Protein AF-A0A377ZIS7-F1 (afdb_monomer)

Organism: Klebsiella pneumoniae (NCBI:txid573)

Nearest PDB structures (foldseek):
  4e77-assembly1_A-2  TM=9.808E-01  e=1.824E-09  Yersinia pestis Pestoides F
  5i92-assembly3_E  TM=9.696E-01  e=1.028E-07  Pseudomonas aeruginosa PAO1
  5i92-assembly2_D  TM=9.685E-01  e=1.339E-07  Pseudomonas aeruginosa PAO1
  5i92-assembly3_F  TM=9.676E-01  e=1.990E-07  Pseudomonas aeruginosa PAO1
  4zm3-assembly2_C  TM=8.330E-01  e=3.484E-04  Streptomyces pactum

Mean predicted aligned error: 10.17 Å

Foldseek 3Di:
DKDDDVQKIADFADPDPDDDDPVSLVPTDFVVVQQLQVQLVVLVDHADNGNPDIGGDDPPDDPVNVVSSVVSSVVSVVVVVVVVVCVVVVHDPPPDPDPPDDDPDDDDD

Radius of gyration: 17.43 Å; Cα contacts (8 Å, |Δi|>4): 84; chains: 1; bounding box: 44×54×30 Å

Secondary structure (DSSP, 8-state):
-EEEETTEEEE---S-S---SHHHHHTS-HHHHHHHHHHHHHTT----SSTTSPEE--TT--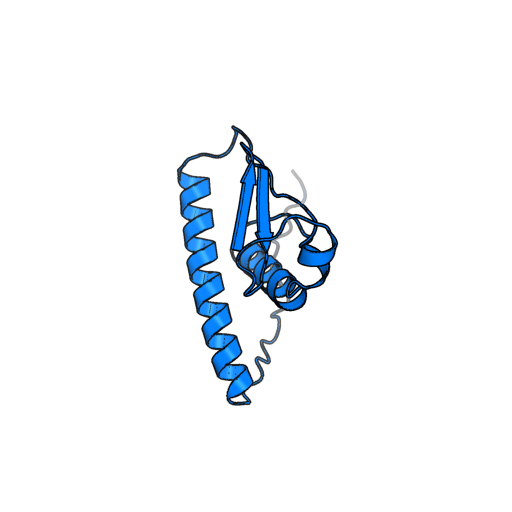HHHHHHHHHHHHHHHHHHHHHHHHHHTT-------------------

Solvent-accessible surface area (backbone atoms only — not comparable to full-atom values): 6875 Å² total; per-residue (Å²): 82,77,51,73,63,87,57,33,34,35,68,44,49,53,91,63,94,73,75,89,50,72,74,46,57,71,70,31,44,58,67,60,44,53,51,50,50,54,46,35,42,74,66,71,44,86,68,55,94,41,82,88,43,63,35,74,65,59,91,84,62,50,71,65,58,51,52,53,49,52,52,43,50,53,54,42,53,54,52,49,54,52,47,54,52,36,47,76,70,69,49,78,85,82,74,77,80,74,76,91,78,80,81,84,85,78,78,89,134

pLDDT: mean 79.49, std 18.87, range [34.12, 96.0]

InterPro domains:
  IPR015422 Pyridoxal phosphate-dependent transferase, small domain [G3DSA:3.90.1150.10] (1-81)
  IPR015424 Pyridoxal phosphate-dependent transferase [SSF53383] (2-78)

Sequence (109 aa):
MVNNVGGMFGIFFTDAETVTCYQDVVKCDVERFKRFFHLMLEEGVYLAPSAFEAGFMSVAHSEEDIDNTIDAARRVFASCKVLECLVAQGFSRRRRIAPYSGLPNRTAL

Structure (mmCIF, N/CA/C/O backbone):
data_AF-A0A377ZIS7-F1
#
_entry.id   AF-A0A377ZIS7-F1
#
loop_
_atom_site.group_PDB
_atom_site.id
_atom_site.type_symbol
_atom_site.label_atom_id
_atom_site.label_alt_id
_atom_site.label_comp_id
_atom_site.label_asym_id
_atom_site.label_entity_id
_atom_site.label_seq_id
_atom_site.pdbx_PDB_ins_code
_atom_site.Cartn_x
_atom_site.Cartn_y
_atom_site.Cartn_z
_atom_site.occupancy
_atom_site.B_iso_or_equiv
_atom_site.auth_seq_id
_atom_site.auth_comp_id
_atom_site.auth_asym_id
_atom_site.auth_atom_id
_atom_site.pdbx_PDB_model_num
ATOM 1 N N . MET A 1 1 ? -6.333 8.135 -0.202 1.00 84.19 1 MET A N 1
ATOM 2 C CA . MET A 1 1 ? -5.456 9.105 -0.891 1.00 84.19 1 MET A CA 1
ATOM 3 C C . MET A 1 1 ? -4.121 8.436 -1.232 1.00 84.19 1 MET A C 1
ATOM 5 O O . MET A 1 1 ? -3.704 7.558 -0.482 1.00 84.19 1 MET A O 1
ATOM 9 N N . VAL A 1 2 ? -3.462 8.808 -2.338 1.00 87.12 2 VAL A N 1
ATOM 10 C CA . VAL A 1 2 ? -2.121 8.310 -2.714 1.00 87.12 2 VAL A CA 1
ATOM 11 C C . VAL A 1 2 ? -1.204 9.496 -3.013 1.00 87.12 2 VAL A C 1
ATOM 13 O O . VAL A 1 2 ? -1.582 10.358 -3.801 1.00 87.12 2 VAL A O 1
ATOM 16 N N . ASN A 1 3 ? -0.006 9.513 -2.426 1.00 89.62 3 ASN A N 1
ATOM 17 C CA . ASN A 1 3 ? 1.069 10.437 -2.808 1.00 89.62 3 ASN A CA 1
ATOM 18 C C . ASN A 1 3 ? 2.142 9.670 -3.582 1.00 89.62 3 ASN A C 1
ATOM 20 O O . ASN A 1 3 ? 2.410 8.514 -3.262 1.00 89.62 3 ASN A O 1
ATOM 24 N N . ASN A 1 4 ? 2.789 10.308 -4.556 1.00 90.75 4 ASN A N 1
ATOM 25 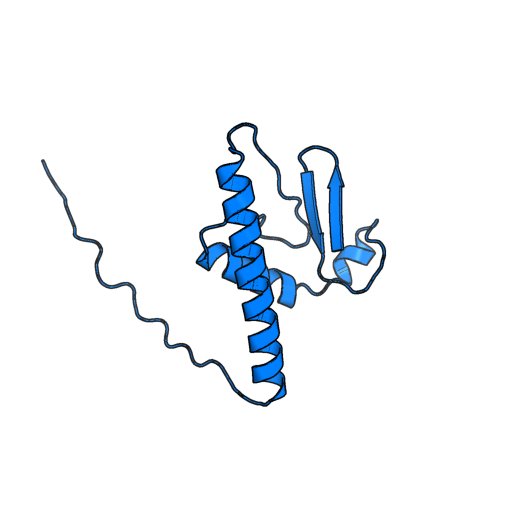C CA . ASN A 1 4 ? 3.953 9.743 -5.234 1.00 90.75 4 ASN A CA 1
ATOM 26 C C . ASN A 1 4 ? 4.978 10.825 -5.591 1.00 90.75 4 ASN A C 1
ATOM 28 O O . ASN A 1 4 ? 4.616 11.981 -5.803 1.00 90.75 4 ASN A O 1
ATOM 32 N N . VAL A 1 5 ? 6.249 10.431 -5.639 1.00 89.75 5 VAL A N 1
ATOM 33 C CA . VAL A 1 5 ? 7.364 11.237 -6.146 1.00 89.75 5 VAL A CA 1
ATOM 34 C C . VAL A 1 5 ? 8.327 10.289 -6.861 1.00 89.75 5 VAL A C 1
ATOM 36 O O . VAL A 1 5 ? 9.029 9.500 -6.228 1.00 89.75 5 VAL A O 1
ATOM 39 N N . GLY A 1 6 ? 8.354 10.337 -8.194 1.00 88.38 6 GLY A N 1
ATOM 40 C CA . GLY A 1 6 ? 9.138 9.390 -8.992 1.00 88.38 6 GLY A CA 1
ATOM 41 C C . GLY A 1 6 ? 8.684 7.945 -8.753 1.00 88.38 6 GLY A C 1
ATOM 42 O O . GLY A 1 6 ? 7.497 7.652 -8.826 1.00 88.38 6 GLY A O 1
ATOM 43 N N . GLY A 1 7 ? 9.623 7.046 -8.443 1.00 85.75 7 GLY A N 1
ATOM 44 C CA . GLY A 1 7 ? 9.319 5.644 -8.120 1.00 85.75 7 GLY A CA 1
ATOM 45 C C . GLY A 1 7 ? 8.815 5.405 -6.691 1.00 85.75 7 GLY A C 1
ATOM 46 O O . GLY A 1 7 ? 8.562 4.258 -6.329 1.00 85.75 7 GLY A O 1
ATOM 47 N N . MET A 1 8 ? 8.708 6.450 -5.865 1.00 90.06 8 MET A N 1
ATOM 48 C CA . MET A 1 8 ? 8.209 6.355 -4.493 1.00 90.06 8 MET A CA 1
ATOM 49 C C . MET A 1 8 ? 6.714 6.634 -4.448 1.00 90.06 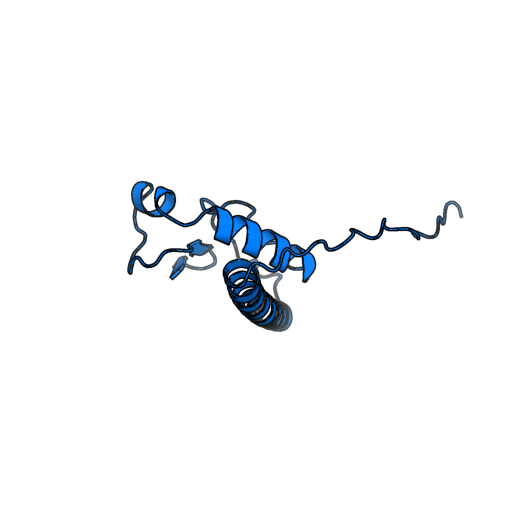8 MET A C 1
ATOM 51 O O . MET A 1 8 ? 6.260 7.626 -5.016 1.00 90.06 8 MET A O 1
ATOM 55 N N . PHE A 1 9 ? 5.959 5.831 -3.706 1.00 91.12 9 PHE A N 1
ATOM 56 C CA . PHE A 1 9 ? 4.532 6.057 -3.489 1.00 91.12 9 PHE A CA 1
ATOM 57 C C . PHE A 1 9 ? 4.111 5.722 -2.057 1.00 91.12 9 PHE A C 1
ATOM 59 O O . PHE A 1 9 ? 4.721 4.892 -1.395 1.00 91.12 9 PHE A O 1
ATOM 66 N N . GLY A 1 10 ? 3.055 6.362 -1.565 1.00 90.00 10 GLY A N 1
ATOM 67 C CA . GLY A 1 10 ? 2.490 6.128 -0.238 1.00 90.00 10 GLY A CA 1
ATOM 68 C C . GLY A 1 10 ? 0.969 6.087 -0.293 1.00 90.00 10 GLY A C 1
ATOM 69 O O . GLY A 1 10 ? 0.349 6.869 -1.018 1.00 90.00 10 GLY A O 1
ATOM 70 N N . ILE A 1 11 ? 0.368 5.172 0.467 1.00 90.75 11 ILE A N 1
ATOM 71 C CA . ILE A 1 11 ? -1.083 4.965 0.513 1.00 90.75 11 ILE A CA 1
ATOM 72 C C . ILE A 1 11 ? -1.588 5.394 1.887 1.00 90.75 11 ILE A C 1
ATOM 74 O O . ILE A 1 11 ? -1.241 4.793 2.901 1.00 90.75 11 ILE A O 1
ATOM 78 N N . PHE A 1 12 ? -2.455 6.404 1.904 1.00 91.12 12 PHE A N 1
ATOM 79 C CA . PHE A 1 12 ? -3.008 6.976 3.126 1.00 91.12 12 PHE A CA 1
ATOM 80 C C . PHE A 1 12 ? -4.525 6.794 3.156 1.00 91.12 12 PHE A C 1
ATOM 82 O O . PHE A 1 12 ? -5.248 7.225 2.248 1.00 91.12 12 PHE A O 1
ATOM 89 N N . PHE A 1 13 ? -5.016 6.153 4.215 1.00 91.00 13 PHE A N 1
ATOM 90 C CA . PHE A 1 13 ? -6.442 5.975 4.472 1.00 91.00 13 PHE A CA 1
ATOM 91 C C . PHE A 1 13 ? -6.952 7.158 5.290 1.00 91.00 13 PHE A C 1
ATOM 93 O O . PHE A 1 13 ? -6.833 7.184 6.509 1.00 91.00 13 PHE A O 1
ATOM 100 N N . THR A 1 14 ? -7.472 8.169 4.605 1.00 91.25 14 THR A N 1
ATOM 101 C CA . THR A 1 14 ? -7.978 9.405 5.206 1.00 91.25 14 THR A CA 1
ATOM 102 C C . THR A 1 14 ? -8.984 10.059 4.264 1.00 91.25 14 THR A C 1
ATOM 104 O O . THR A 1 14 ? -8.900 9.854 3.049 1.00 91.25 14 THR A O 1
ATOM 107 N N . ASP A 1 15 ? -9.902 10.842 4.830 1.00 89.25 15 ASP A N 1
ATOM 108 C CA . ASP A 1 15 ? -10.836 11.702 4.091 1.00 89.25 15 ASP A CA 1
ATOM 109 C C . ASP A 1 15 ? -10.237 13.092 3.801 1.00 89.25 15 ASP A C 1
ATOM 111 O O . ASP A 1 15 ? -10.848 13.906 3.113 1.00 89.25 15 ASP A O 1
ATOM 115 N N . ALA A 1 16 ? -9.040 13.381 4.328 1.00 89.00 16 ALA A N 1
ATOM 116 C CA . ALA A 1 16 ? -8.326 14.616 4.032 1.00 89.00 16 ALA A CA 1
ATOM 117 C C . ALA A 1 16 ? -7.906 14.673 2.555 1.00 89.00 16 ALA A C 1
ATOM 119 O O . ALA A 1 16 ? -7.436 13.684 1.990 1.00 89.00 16 ALA A O 1
ATOM 120 N N . GLU A 1 17 ? -8.015 15.858 1.952 1.00 87.44 17 GLU A N 1
ATOM 121 C CA . GLU A 1 17 ? -7.611 16.081 0.558 1.00 87.44 17 GLU A CA 1
ATOM 122 C C . GLU A 1 17 ? -6.093 16.007 0.366 1.00 87.44 17 GLU A C 1
ATOM 124 O O . GLU A 1 17 ? -5.630 15.620 -0.704 1.00 87.44 17 GLU A O 1
ATOM 129 N N . THR A 1 18 ? -5.317 16.368 1.396 1.00 88.25 18 THR A N 1
ATOM 130 C CA . THR A 1 18 ? -3.852 16.400 1.345 1.00 88.25 18 THR A CA 1
ATOM 131 C C . THR A 1 18 ? -3.211 15.850 2.614 1.00 88.25 18 THR A C 1
ATOM 133 O O . THR A 1 18 ? -3.634 16.181 3.720 1.00 88.25 18 THR A O 1
ATOM 136 N N . VAL A 1 19 ? -2.128 15.089 2.449 1.00 88.69 19 VAL A N 1
ATOM 137 C CA . VAL A 1 19 ? -1.229 14.636 3.522 1.00 88.69 19 VAL A CA 1
ATOM 138 C C . VAL A 1 19 ? 0.161 15.168 3.197 1.00 88.69 19 VAL A C 1
ATOM 140 O O . VAL A 1 19 ? 0.763 14.737 2.213 1.00 88.69 19 VAL A O 1
ATOM 143 N N . THR A 1 20 ? 0.650 16.131 3.980 1.00 90.19 20 THR A N 1
ATOM 144 C CA . THR A 1 20 ? 1.917 16.838 3.688 1.00 90.19 20 THR A CA 1
ATOM 145 C C . THR A 1 20 ? 2.892 16.858 4.854 1.00 90.19 20 THR A C 1
ATOM 147 O O . THR A 1 20 ? 4.082 17.099 4.654 1.00 90.19 20 THR A O 1
ATOM 150 N N . CYS A 1 21 ? 2.418 16.578 6.067 1.00 88.69 21 CYS A N 1
ATOM 151 C CA . CYS A 1 21 ? 3.254 16.528 7.254 1.00 88.69 21 CYS A CA 1
ATOM 152 C C . CYS A 1 21 ? 2.990 15.269 8.080 1.00 88.69 21 CYS A C 1
ATOM 154 O O . CYS A 1 21 ? 1.986 14.575 7.917 1.00 88.69 21 CYS A O 1
ATOM 156 N N . TYR A 1 22 ? 3.898 14.987 9.012 1.00 86.50 22 TYR A N 1
ATOM 157 C CA . TYR A 1 22 ? 3.779 13.853 9.926 1.00 86.50 22 TYR A CA 1
ATOM 158 C C . TYR A 1 22 ? 2.451 13.863 10.699 1.00 86.50 22 TYR A C 1
ATOM 160 O O . TYR A 1 22 ? 1.812 12.824 10.850 1.00 86.50 22 TYR A O 1
ATOM 168 N N . GLN A 1 23 ? 1.993 15.040 11.136 1.00 89.25 23 GLN A N 1
ATOM 169 C CA . GLN A 1 23 ? 0.738 15.193 11.870 1.00 89.25 23 GLN A CA 1
ATOM 170 C C . GLN A 1 23 ? -0.485 14.770 11.045 1.00 89.25 23 GLN A C 1
ATOM 172 O O . GLN A 1 23 ? -1.481 14.349 11.629 1.00 89.25 23 GLN A O 1
ATOM 177 N N . ASP A 1 24 ? -0.422 14.855 9.715 1.00 88.88 24 ASP A N 1
ATOM 178 C CA . ASP A 1 24 ? -1.494 14.383 8.835 1.00 88.88 24 ASP A CA 1
ATOM 179 C C . ASP A 1 24 ? -1.496 12.854 8.752 1.00 88.88 24 ASP A C 1
ATOM 181 O O . ASP A 1 24 ? -2.552 12.227 8.832 1.00 88.88 24 ASP A O 1
ATOM 185 N N . VAL A 1 25 ? -0.310 12.238 8.673 1.00 86.19 25 VAL A N 1
ATOM 186 C CA . VAL A 1 25 ? -0.170 10.773 8.652 1.00 86.19 25 VAL A CA 1
ATOM 187 C C . VAL A 1 25 ? -0.673 10.162 9.960 1.00 86.19 25 VAL A C 1
ATOM 189 O O . VAL A 1 25 ? -1.385 9.164 9.938 1.00 86.19 25 VAL A O 1
ATOM 192 N N . VAL A 1 26 ? -0.390 10.797 11.102 1.00 88.62 26 VAL A N 1
ATOM 193 C CA . VAL A 1 26 ? -0.876 10.351 12.422 1.00 88.62 26 VAL A CA 1
ATOM 194 C C . VAL A 1 26 ? -2.409 10.356 12.518 1.00 88.62 26 VAL A C 1
ATOM 196 O O . VAL A 1 26 ? -2.972 9.569 13.274 1.00 88.62 26 VAL A O 1
ATOM 199 N N . LYS A 1 27 ? -3.097 11.211 11.752 1.00 89.44 27 LYS A N 1
ATOM 200 C CA . LYS A 1 27 ? -4.569 11.258 11.701 1.00 89.44 27 LYS A CA 1
ATOM 201 C C . LYS A 1 27 ? -5.175 10.213 10.761 1.00 89.44 27 LYS A C 1
ATOM 203 O O . LYS A 1 27 ? -6.395 10.076 10.732 1.00 89.44 27 LYS A O 1
ATOM 208 N N . CYS A 1 28 ? -4.362 9.519 9.967 1.00 90.25 28 CYS A N 1
ATOM 209 C CA . CYS A 1 28 ? -4.852 8.505 9.042 1.00 90.25 28 CYS A CA 1
ATOM 210 C C . CYS A 1 28 ? -5.333 7.253 9.789 1.00 90.25 28 CYS A C 1
ATOM 212 O O . CYS A 1 28 ? -4.860 6.919 10.875 1.00 90.25 28 CYS A O 1
ATOM 214 N N . ASP A 1 29 ? -6.255 6.521 9.170 1.00 90.94 29 ASP A N 1
ATOM 215 C CA . ASP A 1 29 ? -6.783 5.267 9.693 1.00 90.94 29 ASP A CA 1
ATOM 216 C C . ASP A 1 29 ? -5.769 4.128 9.496 1.00 90.94 29 ASP A C 1
ATOM 218 O O . ASP A 1 29 ? -5.716 3.443 8.467 1.00 90.94 29 ASP A O 1
ATOM 222 N N . VAL A 1 30 ? -4.931 3.944 10.516 1.00 88.69 30 VAL A N 1
ATOM 223 C CA . VAL A 1 30 ? -3.882 2.918 10.538 1.00 88.69 30 VAL A CA 1
ATOM 224 C C . VAL A 1 30 ? -4.470 1.503 10.580 1.00 88.69 30 VAL A C 1
ATOM 226 O O . VAL A 1 30 ? -3.862 0.577 10.045 1.00 88.69 30 VAL A O 1
ATOM 229 N N . GLU A 1 31 ? -5.653 1.301 11.164 1.00 89.50 31 GLU A N 1
ATOM 230 C CA . GLU A 1 31 ? -6.281 -0.024 11.226 1.00 89.50 31 GLU A CA 1
ATOM 231 C C . GLU A 1 31 ? -6.814 -0.453 9.856 1.00 89.50 31 GLU A C 1
ATOM 233 O O . GLU A 1 31 ? -6.619 -1.602 9.441 1.00 89.50 31 GLU A O 1
ATOM 238 N N . ARG A 1 32 ? -7.391 0.480 9.088 1.00 89.62 32 ARG A N 1
ATOM 239 C CA . ARG A 1 32 ? -7.718 0.246 7.675 1.00 89.62 32 ARG A CA 1
ATOM 240 C C . ARG A 1 32 ? -6.479 -0.048 6.845 1.00 89.62 32 ARG A C 1
ATOM 242 O O . ARG A 1 32 ? -6.515 -0.994 6.058 1.00 89.62 32 ARG A O 1
ATOM 249 N N . PHE A 1 33 ? -5.386 0.691 7.051 1.00 90.62 33 PHE A N 1
ATOM 250 C CA . PHE A 1 33 ? -4.122 0.408 6.369 1.00 90.62 33 PHE A CA 1
ATOM 251 C C . PHE A 1 33 ? -3.617 -1.003 6.680 1.00 90.62 33 PHE A C 1
ATOM 253 O O . PHE A 1 33 ? -3.374 -1.777 5.758 1.00 90.62 33 PHE A O 1
ATOM 260 N N . LYS A 1 34 ? -3.513 -1.372 7.965 1.00 90.44 34 LYS A N 1
ATOM 261 C CA . LYS A 1 34 ? -3.074 -2.712 8.384 1.00 90.44 34 LYS A CA 1
ATOM 262 C C . LYS A 1 34 ? -3.919 -3.784 7.719 1.00 90.44 34 LYS A C 1
ATOM 264 O O . LYS A 1 34 ? -3.389 -4.758 7.194 1.00 90.44 34 LYS A O 1
ATOM 269 N N . ARG A 1 35 ? -5.237 -3.618 7.719 1.00 90.88 35 ARG A N 1
ATOM 270 C CA . ARG A 1 35 ? -6.140 -4.598 7.127 1.00 90.88 35 ARG A CA 1
ATOM 271 C C . ARG A 1 35 ? -5.988 -4.696 5.611 1.00 90.88 35 ARG A C 1
ATOM 273 O O . ARG A 1 35 ? -5.969 -5.805 5.087 1.00 90.88 35 ARG A O 1
ATOM 280 N N . PHE A 1 36 ? -5.855 -3.566 4.924 1.00 91.56 36 PHE A N 1
ATOM 281 C CA . PHE A 1 36 ? -5.549 -3.534 3.496 1.00 91.56 36 PHE A CA 1
ATOM 282 C C . PHE A 1 36 ? -4.221 -4.239 3.194 1.00 91.56 36 PHE A C 1
ATOM 284 O O . PHE A 1 36 ? -4.187 -5.101 2.324 1.00 91.56 36 PHE A O 1
ATOM 291 N N . PHE A 1 37 ? -3.166 -3.946 3.959 1.00 92.50 37 PHE A N 1
ATOM 292 C CA . PHE A 1 37 ? -1.852 -4.574 3.824 1.00 92.50 37 PHE A CA 1
ATOM 293 C C . PHE A 1 37 ? -1.927 -6.104 3.931 1.00 92.50 37 PHE A C 1
ATOM 295 O O . PHE A 1 37 ? -1.441 -6.800 3.046 1.00 92.50 37 PHE A O 1
ATOM 302 N N . HIS A 1 38 ? -2.589 -6.639 4.962 1.00 92.19 38 HIS A N 1
ATOM 303 C CA . HIS A 1 38 ? -2.698 -8.093 5.130 1.00 92.19 38 HIS A CA 1
ATOM 304 C C . HIS A 1 38 ? -3.518 -8.749 4.013 1.00 92.19 38 HIS A C 1
ATOM 306 O O . HIS A 1 38 ? -3.187 -9.844 3.579 1.00 92.19 38 HIS A O 1
ATOM 312 N N . LEU A 1 39 ? -4.560 -8.081 3.512 1.00 93.19 39 LEU A N 1
ATOM 313 C CA . LEU A 1 39 ? -5.346 -8.601 2.392 1.00 93.19 39 LEU A CA 1
ATOM 314 C C . LEU A 1 39 ? -4.574 -8.554 1.066 1.00 93.19 39 LEU A C 1
ATOM 316 O O . LEU A 1 39 ? -4.691 -9.477 0.270 1.00 93.19 39 LEU A O 1
ATOM 320 N N . MET A 1 40 ? -3.758 -7.523 0.835 1.00 94.06 40 MET A N 1
ATOM 321 C CA . MET A 1 40 ? -2.840 -7.491 -0.310 1.00 94.06 40 MET A CA 1
ATOM 322 C C . MET A 1 40 ? -1.802 -8.611 -0.215 1.00 94.06 40 MET A C 1
ATOM 324 O O . MET A 1 40 ? -1.512 -9.261 -1.216 1.00 94.06 40 MET A O 1
ATOM 328 N N . LEU A 1 41 ? -1.312 -8.895 0.995 1.00 93.81 41 LEU A N 1
ATOM 329 C CA . LEU A 1 41 ? -0.403 -10.009 1.244 1.00 93.81 41 LEU A CA 1
ATOM 330 C C . LEU A 1 41 ? -1.065 -11.370 0.970 1.00 93.81 41 LEU A C 1
ATOM 332 O O . LEU A 1 41 ? -0.427 -12.248 0.396 1.00 93.81 41 LEU A O 1
ATOM 336 N N . GLU A 1 42 ? -2.343 -11.539 1.329 1.00 93.56 42 GLU A N 1
ATOM 337 C CA . GLU A 1 42 ? -3.140 -12.729 0.980 1.00 93.56 42 GLU A CA 1
ATOM 338 C C . GLU A 1 42 ? -3.310 -12.898 -0.542 1.00 93.56 42 GLU A C 1
ATOM 340 O O . GLU A 1 42 ? -3.361 -14.028 -1.025 1.00 93.56 42 GLU A O 1
ATOM 345 N N . GLU A 1 43 ? -3.348 -11.799 -1.301 1.00 93.62 43 GLU A N 1
ATOM 346 C CA . GLU A 1 43 ? -3.363 -11.790 -2.775 1.00 93.62 43 GLU A CA 1
ATOM 347 C C . GLU A 1 43 ? -1.959 -11.932 -3.398 1.00 93.62 43 GLU A C 1
ATOM 349 O O . GLU A 1 43 ? -1.822 -11.917 -4.620 1.00 93.62 43 GLU A O 1
ATOM 354 N N . GLY A 1 44 ? -0.911 -12.085 -2.581 1.00 93.38 44 GLY A N 1
ATOM 355 C CA . GLY A 1 44 ? 0.466 -12.290 -3.035 1.00 93.38 44 GLY A CA 1
ATOM 356 C C . GLY A 1 44 ? 1.264 -11.010 -3.300 1.00 93.38 44 GLY A C 1
ATOM 357 O O . GLY A 1 44 ? 2.375 -11.093 -3.816 1.00 93.38 44 GLY A O 1
ATOM 358 N N . VAL A 1 45 ? 0.747 -9.834 -2.930 1.00 93.75 45 VAL A N 1
ATOM 359 C CA . VAL A 1 45 ? 1.425 -8.545 -3.129 1.00 93.75 45 VAL A CA 1
ATOM 360 C C . VAL A 1 45 ? 2.001 -8.037 -1.808 1.00 93.75 45 VAL A C 1
ATOM 362 O O . VAL A 1 45 ? 1.271 -7.687 -0.878 1.00 93.75 45 VAL A O 1
ATOM 365 N N . TYR A 1 46 ? 3.328 -7.938 -1.739 1.00 91.56 46 TYR A N 1
ATOM 366 C CA . TYR A 1 46 ? 4.033 -7.404 -0.576 1.00 91.56 46 TYR A CA 1
ATOM 367 C C . TYR A 1 46 ? 4.258 -5.892 -0.713 1.00 91.56 46 TYR A C 1
ATOM 369 O O . TYR A 1 46 ? 5.075 -5.441 -1.514 1.00 91.56 46 TYR A O 1
ATOM 377 N N . LEU A 1 47 ? 3.529 -5.106 0.080 1.00 89.94 47 LEU A N 1
ATOM 378 C CA . LEU A 1 47 ? 3.695 -3.652 0.170 1.00 89.94 47 LEU A CA 1
ATOM 379 C C . LEU A 1 47 ? 4.580 -3.269 1.366 1.00 89.94 47 LEU A C 1
ATOM 381 O O . LEU A 1 47 ? 4.966 -4.116 2.168 1.00 89.94 47 LEU A O 1
ATOM 385 N N . ALA A 1 48 ? 4.892 -1.979 1.510 1.00 86.25 48 ALA A N 1
ATOM 386 C CA . ALA A 1 48 ? 5.547 -1.489 2.719 1.00 86.25 48 ALA A CA 1
ATOM 387 C C . ALA A 1 48 ? 4.655 -1.773 3.953 1.00 86.25 48 ALA A C 1
ATOM 389 O O . ALA A 1 48 ? 3.464 -1.445 3.923 1.00 86.25 48 ALA A O 1
ATOM 390 N N . PRO A 1 49 ? 5.180 -2.388 5.030 1.00 84.88 49 PRO A N 1
ATOM 391 C CA . PRO A 1 49 ? 4.387 -2.846 6.176 1.00 84.88 49 PRO A CA 1
ATOM 392 C C . PRO A 1 49 ? 3.906 -1.723 7.111 1.00 84.88 49 PRO A C 1
ATOM 394 O O . PRO A 1 49 ? 3.306 -2.003 8.151 1.00 84.88 49 PRO A O 1
ATOM 397 N N . SER A 1 50 ? 4.145 -0.454 6.772 1.00 84.19 50 SER A N 1
ATOM 398 C CA . SER A 1 50 ? 3.814 0.696 7.610 1.00 84.19 50 SER A CA 1
ATOM 399 C C . SER A 1 50 ? 3.126 1.813 6.828 1.00 84.19 50 SER A C 1
ATOM 401 O O . SER A 1 50 ? 3.558 2.186 5.741 1.00 84.19 50 SER A O 1
ATOM 403 N N . ALA A 1 51 ? 2.102 2.423 7.436 1.00 79.06 51 ALA A N 1
ATOM 404 C CA . ALA A 1 51 ? 1.419 3.608 6.902 1.00 79.06 51 ALA A CA 1
ATOM 405 C C . ALA A 1 51 ? 2.320 4.861 6.867 1.00 79.06 51 ALA A C 1
ATOM 407 O O . ALA A 1 51 ? 1.955 5.875 6.276 1.00 79.06 51 ALA A O 1
ATOM 408 N N . PHE A 1 52 ? 3.482 4.799 7.524 1.00 81.88 52 PHE A N 1
ATOM 409 C CA . PHE A 1 52 ? 4.496 5.853 7.542 1.00 81.88 52 PHE A CA 1
ATOM 410 C C . PHE A 1 52 ? 5.634 5.596 6.545 1.00 81.88 52 PHE A C 1
ATOM 412 O O . PHE A 1 52 ? 6.525 6.433 6.413 1.00 81.88 52 PHE A O 1
ATOM 419 N N . GLU A 1 53 ? 5.634 4.446 5.867 1.00 80.81 53 GLU A N 1
ATOM 420 C CA . GLU A 1 53 ? 6.648 4.084 4.882 1.00 80.81 53 GLU A CA 1
ATOM 421 C C . GLU A 1 53 ? 6.157 4.344 3.457 1.00 80.81 53 GLU A C 1
ATOM 423 O O . GLU A 1 53 ? 4.972 4.227 3.141 1.00 80.81 53 GLU A O 1
ATOM 428 N N . ALA A 1 54 ? 7.101 4.682 2.580 1.00 84.12 54 ALA A N 1
ATOM 429 C CA . ALA A 1 54 ? 6.863 4.715 1.148 1.00 84.12 54 ALA A CA 1
ATOM 430 C C . ALA A 1 54 ? 7.164 3.337 0.542 1.00 84.12 54 ALA A C 1
ATOM 432 O O . ALA A 1 54 ? 8.170 2.706 0.868 1.00 84.12 54 ALA A O 1
ATOM 433 N N . GLY A 1 55 ? 6.305 2.894 -0.370 1.00 84.81 55 GLY A N 1
ATOM 434 C CA . GLY A 1 55 ? 6.620 1.838 -1.319 1.00 84.81 55 GLY A CA 1
ATOM 435 C C . GLY A 1 55 ? 7.556 2.356 -2.410 1.00 84.81 55 G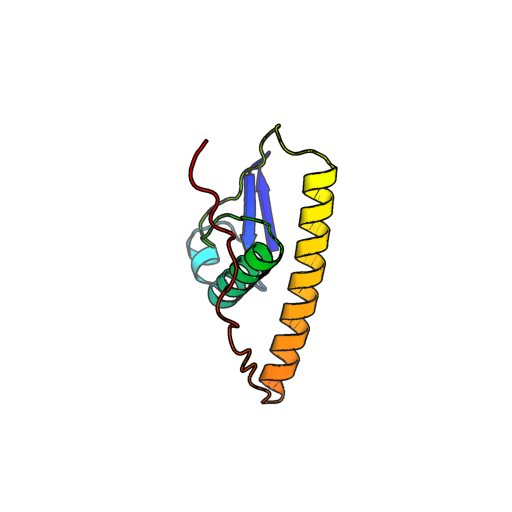LY A C 1
ATOM 436 O O . GLY A 1 55 ? 7.528 3.538 -2.764 1.00 84.81 55 GLY A O 1
ATOM 437 N N . PHE A 1 56 ? 8.379 1.459 -2.947 1.00 88.25 56 PHE A N 1
ATOM 438 C CA . PHE A 1 56 ? 9.335 1.761 -4.008 1.00 88.25 56 PHE A CA 1
ATOM 439 C C . PHE A 1 56 ? 9.094 0.847 -5.202 1.00 88.25 56 PHE A C 1
ATOM 441 O O . PHE A 1 56 ? 8.977 -0.369 -5.052 1.00 88.25 56 PHE A O 1
ATOM 448 N N . MET A 1 57 ? 9.073 1.430 -6.395 1.00 88.12 57 MET A N 1
ATOM 449 C CA . MET A 1 57 ? 9.097 0.682 -7.644 1.00 88.12 57 MET A CA 1
ATOM 450 C C . MET A 1 57 ? 10.539 0.392 -8.063 1.00 88.12 57 MET A C 1
ATOM 452 O O . MET A 1 57 ? 11.391 1.279 -8.094 1.00 88.12 57 MET A O 1
ATOM 456 N N . SER A 1 58 ? 10.798 -0.864 -8.413 1.00 90.88 58 SER A N 1
ATOM 457 C CA . SER A 1 58 ? 12.046 -1.303 -9.046 1.00 90.88 58 SER A CA 1
ATOM 458 C C . SER A 1 58 ? 11.865 -1.430 -10.556 1.00 90.88 58 SER A C 1
ATOM 460 O O . SER A 1 58 ? 10.788 -1.819 -11.003 1.00 90.88 58 SER A O 1
ATOM 462 N N . VAL A 1 59 ? 12.936 -1.208 -11.323 1.00 90.56 59 VAL A N 1
ATOM 463 C CA . VAL A 1 59 ? 12.999 -1.482 -12.775 1.00 90.56 59 VAL A CA 1
ATOM 464 C C . VAL A 1 59 ? 12.805 -2.960 -13.126 1.00 90.56 59 VAL A C 1
ATOM 466 O O . VAL A 1 59 ? 12.606 -3.290 -14.286 1.00 90.56 59 VAL A O 1
ATOM 469 N N . ALA A 1 60 ? 12.888 -3.849 -12.133 1.00 92.19 60 ALA A N 1
ATOM 470 C CA . ALA A 1 60 ? 12.609 -5.268 -12.307 1.00 92.19 60 ALA A CA 1
ATOM 471 C C . ALA A 1 60 ? 11.114 -5.575 -12.504 1.00 92.19 60 ALA A C 1
ATOM 473 O O . ALA A 1 60 ? 10.801 -6.669 -12.960 1.00 92.19 60 ALA A O 1
ATOM 474 N N . HIS A 1 61 ? 10.209 -4.652 -12.153 1.00 90.62 61 HIS A N 1
ATOM 475 C CA . HIS A 1 61 ? 8.776 -4.862 -12.353 1.00 90.62 61 HIS A CA 1
ATOM 476 C C . HIS A 1 61 ? 8.417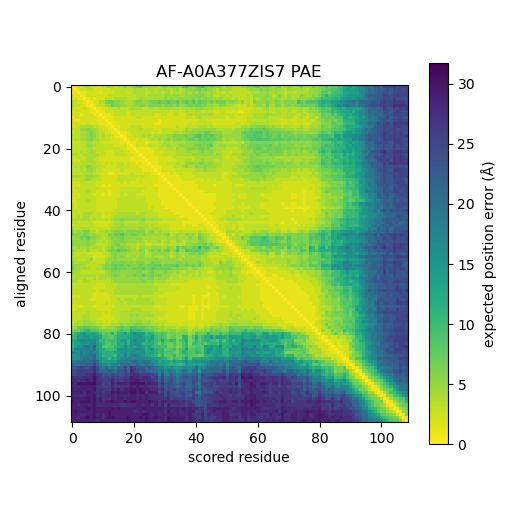 -4.722 -13.829 1.00 90.62 61 HIS A C 1
ATOM 478 O O . HIS A 1 61 ? 8.778 -3.742 -14.483 1.00 90.62 61 HIS A O 1
ATOM 484 N N . SER A 1 62 ? 7.666 -5.695 -14.321 1.00 95.31 62 SER A N 1
ATOM 485 C CA . SER A 1 62 ? 7.015 -5.667 -15.623 1.00 95.31 62 SER A CA 1
ATOM 486 C C . SER A 1 62 ? 5.670 -4.933 -15.563 1.00 95.31 62 SER A C 1
ATOM 488 O O . SER A 1 62 ? 5.129 -4.673 -14.487 1.00 95.31 62 SER A O 1
ATOM 490 N N . GLU A 1 63 ? 5.100 -4.616 -16.728 1.00 93.56 63 GLU A N 1
ATOM 491 C CA . GLU A 1 63 ? 3.721 -4.109 -16.812 1.00 93.56 63 GLU A CA 1
ATOM 492 C C . GLU A 1 63 ? 2.714 -5.120 -16.242 1.00 93.56 63 GLU A C 1
ATOM 494 O O . GLU A 1 63 ? 1.782 -4.732 -15.543 1.00 93.56 63 GLU A O 1
ATOM 499 N N . GLU A 1 64 ? 2.956 -6.419 -16.440 1.00 95.50 64 GLU A N 1
ATOM 500 C CA . GLU A 1 64 ? 2.122 -7.489 -15.889 1.00 95.50 64 GLU A CA 1
ATOM 501 C C . GLU A 1 64 ? 2.131 -7.491 -14.350 1.00 95.50 64 GLU A C 1
ATOM 503 O O . GLU A 1 64 ? 1.081 -7.647 -13.726 1.00 95.50 64 GLU A O 1
ATOM 508 N N . ASP A 1 65 ? 3.284 -7.251 -13.716 1.00 93.81 65 ASP A N 1
ATOM 509 C CA . ASP A 1 65 ? 3.368 -7.127 -12.253 1.00 93.81 65 ASP A CA 1
ATOM 510 C C . ASP A 1 65 ? 2.517 -5.956 -11.736 1.00 93.81 65 ASP A C 1
ATOM 512 O O . ASP A 1 65 ? 1.875 -6.051 -10.681 1.00 93.81 65 ASP A O 1
ATOM 516 N N . ILE A 1 66 ? 2.488 -4.850 -12.487 1.00 92.69 66 ILE A N 1
ATOM 517 C CA . ILE A 1 66 ? 1.699 -3.659 -12.158 1.00 92.69 66 ILE A CA 1
ATOM 518 C C . ILE A 1 66 ? 0.205 -3.961 -12.305 1.00 92.69 66 ILE A C 1
ATOM 520 O O . ILE A 1 66 ? -0.562 -3.691 -11.377 1.00 92.69 66 ILE A O 1
ATOM 524 N N . ASP A 1 67 ? -0.207 -4.561 -13.420 1.00 95.56 67 ASP A N 1
ATOM 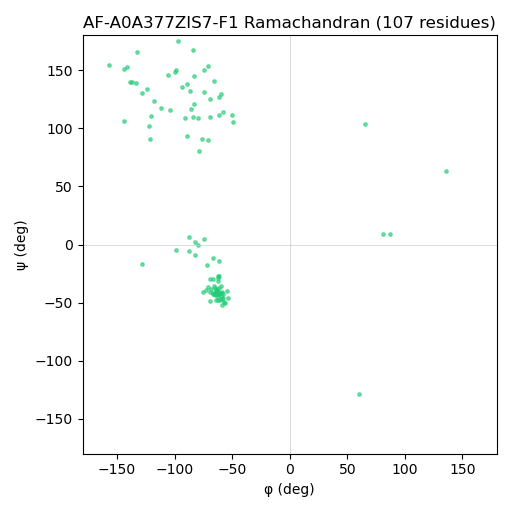525 C CA . ASP A 1 67 ? -1.606 -4.906 -13.678 1.00 95.56 67 ASP A CA 1
ATOM 526 C C . ASP A 1 67 ? -2.138 -5.905 -12.644 1.00 95.56 67 ASP A C 1
ATOM 528 O O . ASP A 1 67 ? -3.193 -5.681 -12.039 1.00 95.56 67 ASP A O 1
ATOM 532 N N . ASN A 1 68 ? -1.357 -6.944 -12.336 1.00 95.19 68 ASN A N 1
ATOM 533 C CA . ASN A 1 68 ? -1.680 -7.913 -11.289 1.00 95.19 68 ASN A CA 1
ATOM 534 C C . ASN A 1 68 ? -1.840 -7.240 -9.919 1.00 95.19 68 ASN A C 1
ATOM 536 O O . ASN A 1 68 ? -2.774 -7.552 -9.172 1.00 95.19 68 ASN A O 1
ATOM 540 N N . THR A 1 69 ? -0.971 -6.277 -9.600 1.00 94.56 69 THR A N 1
ATOM 541 C CA . THR A 1 69 ? -1.041 -5.507 -8.351 1.00 94.56 69 THR A CA 1
ATOM 542 C C . THR A 1 69 ? -2.303 -4.644 -8.282 1.00 94.56 69 THR A C 1
ATOM 544 O O . THR A 1 69 ? -2.968 -4.592 -7.241 1.00 94.56 69 THR A O 1
ATOM 547 N N . ILE A 1 70 ? -2.674 -3.985 -9.383 1.00 94.06 70 ILE A N 1
ATOM 548 C CA . ILE A 1 70 ? -3.889 -3.163 -9.467 1.00 94.06 70 ILE A CA 1
ATOM 549 C C . ILE A 1 70 ? -5.138 -4.036 -9.313 1.00 94.06 70 ILE A C 1
ATOM 551 O O . ILE A 1 70 ? -6.064 -3.675 -8.579 1.00 94.06 70 ILE A O 1
ATOM 555 N N . ASP A 1 71 ? -5.173 -5.195 -9.963 1.00 96.00 71 ASP A N 1
ATOM 556 C CA . ASP A 1 71 ? -6.309 -6.108 -9.887 1.00 96.00 71 ASP A CA 1
ATOM 557 C C . ASP A 1 71 ? -6.457 -6.748 -8.504 1.00 96.00 71 ASP A C 1
ATOM 559 O O . ASP A 1 71 ? -7.579 -6.843 -7.991 1.00 96.00 71 ASP A O 1
ATOM 563 N N . ALA A 1 72 ? -5.347 -7.102 -7.851 1.00 95.25 72 ALA A N 1
ATOM 564 C CA . ALA A 1 72 ? -5.342 -7.491 -6.443 1.00 95.25 72 ALA A CA 1
ATOM 565 C C . ALA A 1 72 ? -5.925 -6.373 -5.564 1.00 95.25 72 ALA A C 1
ATOM 567 O O . ALA A 1 72 ? -6.869 -6.609 -4.805 1.00 95.25 72 ALA A O 1
ATOM 568 N N . ALA A 1 73 ? -5.465 -5.129 -5.737 1.00 93.00 73 ALA A N 1
ATOM 569 C CA . ALA A 1 73 ? -5.982 -3.990 -4.982 1.00 93.00 73 ALA A CA 1
ATOM 570 C C . ALA A 1 73 ? -7.495 -3.803 -5.176 1.00 93.00 73 ALA A C 1
ATOM 572 O O . ALA A 1 73 ? -8.220 -3.613 -4.196 1.00 93.00 73 ALA A O 1
ATOM 573 N N . ARG A 1 74 ? -8.012 -3.928 -6.407 1.00 93.19 74 ARG A N 1
ATOM 574 C CA . ARG A 1 74 ? -9.460 -3.869 -6.690 1.00 93.19 74 ARG A CA 1
ATOM 575 C C . ARG A 1 74 ? -10.241 -4.936 -5.917 1.00 93.19 74 ARG A C 1
ATOM 577 O O . ARG A 1 74 ? -11.259 -4.611 -5.297 1.00 93.19 74 ARG A O 1
ATOM 584 N N . ARG A 1 75 ? -9.765 -6.187 -5.906 1.00 93.19 75 ARG A N 1
ATOM 585 C CA . ARG A 1 75 ? -10.394 -7.293 -5.154 1.00 93.19 75 ARG A CA 1
ATOM 586 C C . ARG A 1 75 ? -10.363 -7.052 -3.646 1.00 93.19 75 ARG A C 1
ATOM 588 O O . ARG A 1 75 ? -11.372 -7.271 -2.963 1.00 93.19 75 ARG A O 1
ATOM 595 N N . VAL A 1 76 ? -9.245 -6.545 -3.130 1.00 93.25 76 VAL A N 1
ATOM 596 C CA . VAL A 1 76 ? -9.086 -6.202 -1.712 1.00 93.25 76 VAL A CA 1
ATOM 597 C C . VAL A 1 76 ? -10.032 -5.074 -1.310 1.00 93.25 76 VAL A C 1
ATOM 599 O O . VAL A 1 76 ? -10.752 -5.216 -0.322 1.00 93.25 76 VAL A O 1
ATOM 602 N N . PHE A 1 77 ? -10.117 -3.988 -2.082 1.00 89.00 77 PHE A N 1
ATOM 603 C CA . PHE A 1 77 ? -11.034 -2.881 -1.790 1.00 89.00 77 PHE A CA 1
ATOM 604 C C . PHE A 1 77 ? -12.502 -3.319 -1.813 1.00 89.00 77 PHE A C 1
ATOM 606 O O . PHE A 1 77 ? -13.265 -2.962 -0.908 1.00 89.00 77 PHE A O 1
ATOM 613 N N . ALA A 1 78 ? -12.897 -4.145 -2.787 1.00 89.56 78 ALA A N 1
ATOM 614 C CA . ALA A 1 78 ? -14.237 -4.729 -2.826 1.00 89.56 78 ALA A CA 1
ATOM 615 C C . ALA A 1 78 ? -14.515 -5.581 -1.574 1.00 89.56 78 ALA A C 1
ATOM 617 O O . ALA A 1 78 ? -15.555 -5.430 -0.927 1.00 89.56 78 ALA A O 1
ATOM 618 N N . SER A 1 79 ? -13.553 -6.414 -1.169 1.00 85.88 79 SER A N 1
ATOM 619 C CA . SER A 1 79 ? -13.645 -7.241 0.039 1.00 85.88 79 SER A CA 1
ATOM 620 C C . SER A 1 79 ? -13.699 -6.415 1.325 1.00 85.88 79 SER A C 1
ATOM 622 O O . SER A 1 79 ? -14.432 -6.768 2.254 1.00 85.88 79 SER A O 1
ATOM 624 N N . CYS A 1 80 ? -12.960 -5.307 1.392 1.00 80.06 80 CYS A N 1
ATOM 625 C CA . CYS A 1 80 ? -12.987 -4.381 2.518 1.00 80.06 80 CYS A CA 1
ATOM 626 C C . CYS A 1 80 ? -14.369 -3.762 2.700 1.00 80.06 80 CYS A C 1
ATOM 628 O O . CYS A 1 80 ? -14.902 -3.836 3.807 1.00 80.06 80 CYS A O 1
ATOM 630 N N . LYS A 1 81 ? -14.975 -3.269 1.614 1.00 72.31 81 LYS A N 1
ATOM 631 C CA . LYS A 1 81 ? -16.314 -2.667 1.619 1.00 72.31 81 LYS A CA 1
ATOM 632 C C . LYS A 1 81 ? -17.401 -3.669 2.009 1.00 72.31 81 LYS A C 1
ATOM 634 O O . LYS A 1 81 ? -18.272 -3.357 2.818 1.00 72.31 81 LYS A O 1
ATOM 639 N N . VAL A 1 82 ? -17.322 -4.896 1.487 1.00 67.81 82 VAL A N 1
ATOM 640 C CA . VAL A 1 82 ? -18.236 -5.983 1.872 1.00 67.81 82 VAL A CA 1
ATOM 641 C C . VAL A 1 82 ? -18.089 -6.311 3.354 1.00 67.81 82 VAL A C 1
ATOM 643 O O . VAL A 1 82 ? -19.093 -6.480 4.039 1.00 67.81 82 VAL A O 1
ATOM 646 N N . LEU A 1 83 ? -16.866 -6.374 3.887 1.00 61.41 83 LEU A N 1
ATOM 647 C CA . LEU A 1 83 ? -16.694 -6.663 5.307 1.00 61.41 83 LEU A CA 1
ATOM 648 C C . LEU A 1 83 ? -17.168 -5.522 6.203 1.00 61.41 83 LEU A C 1
ATOM 650 O O . LEU A 1 83 ? -17.759 -5.801 7.233 1.00 61.41 83 LEU A O 1
ATOM 654 N N . GLU A 1 84 ? -16.895 -4.266 5.849 1.00 69.88 84 GLU A N 1
ATOM 655 C CA . GLU A 1 84 ? -17.392 -3.118 6.613 1.00 69.88 84 GLU A CA 1
ATOM 656 C C . GLU A 1 84 ? -18.924 -3.120 6.645 1.00 69.88 84 GLU A C 1
ATOM 658 O O . GLU A 1 84 ? -19.510 -2.943 7.708 1.00 69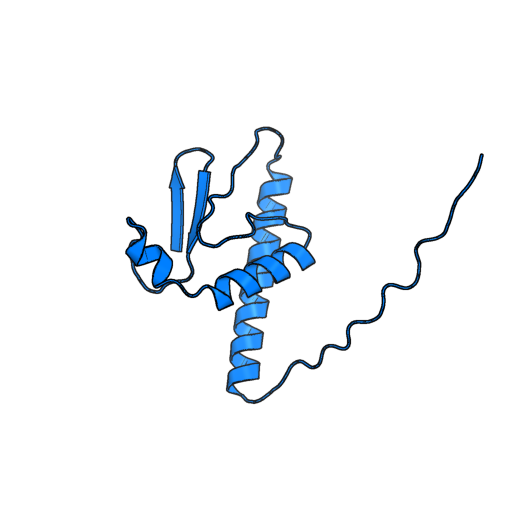.88 84 GLU A O 1
ATOM 663 N N . CYS A 1 85 ? -19.569 -3.433 5.516 1.00 56.41 85 CYS A N 1
ATOM 664 C CA . CYS A 1 85 ? -21.016 -3.615 5.441 1.00 56.41 85 CYS A CA 1
ATOM 665 C C . CYS A 1 85 ? -21.504 -4.760 6.346 1.00 56.41 85 CYS A C 1
ATOM 667 O O . CYS A 1 85 ? -22.425 -4.567 7.135 1.00 56.41 85 CYS A O 1
ATOM 669 N N . LEU A 1 86 ? -20.855 -5.929 6.296 1.00 64.56 86 LEU A N 1
ATOM 670 C CA . LEU A 1 86 ? -21.212 -7.078 7.133 1.00 64.56 86 LEU A CA 1
ATOM 671 C C . LEU A 1 86 ? -20.994 -6.801 8.627 1.00 64.56 86 LEU A C 1
ATOM 673 O O . LEU A 1 86 ? -21.846 -7.145 9.439 1.00 64.56 86 LEU A O 1
ATOM 677 N N . VAL A 1 87 ? -19.895 -6.145 9.001 1.00 66.94 87 VAL A N 1
ATOM 678 C CA . VAL A 1 87 ? -19.603 -5.769 10.393 1.00 66.94 87 VAL A CA 1
ATOM 679 C C . VAL A 1 87 ? -20.601 -4.725 10.894 1.00 66.94 87 VAL A C 1
ATOM 681 O O . VAL A 1 87 ? -21.112 -4.876 12.001 1.00 66.94 87 VAL A O 1
ATOM 684 N N . ALA A 1 88 ? -20.952 -3.723 10.079 1.00 67.19 88 ALA A N 1
ATOM 685 C CA . ALA A 1 88 ? -22.003 -2.756 10.405 1.00 67.19 88 ALA A CA 1
ATOM 686 C C . ALA A 1 88 ? -23.383 -3.421 10.574 1.00 67.19 88 ALA A C 1
ATOM 688 O O . ALA A 1 88 ? -24.208 -2.951 11.352 1.00 67.19 88 ALA A O 1
ATOM 689 N N . GLN A 1 89 ? -23.614 -4.542 9.888 1.00 64.31 89 GLN A N 1
ATOM 690 C CA . GLN A 1 89 ? -24.805 -5.385 10.025 1.00 64.31 89 GLN A CA 1
ATOM 691 C C . GLN A 1 89 ? -24.682 -6.450 11.137 1.00 64.31 89 GLN A C 1
ATOM 693 O O . GLN A 1 89 ? -25.562 -7.297 11.272 1.00 64.31 89 GLN A O 1
ATOM 698 N N . GLY A 1 90 ? -23.612 -6.434 11.943 1.00 61.31 90 GLY A N 1
ATOM 699 C CA . GLY A 1 90 ? -23.420 -7.349 13.076 1.00 61.31 90 GLY A CA 1
ATOM 700 C C . GLY A 1 90 ? -22.887 -8.745 12.721 1.00 61.31 90 GLY A C 1
ATOM 701 O O . GLY A 1 90 ? -22.818 -9.615 13.589 1.00 61.31 90 GLY A O 1
ATOM 702 N N . PHE A 1 91 ? -22.469 -8.987 11.476 1.00 55.84 91 PHE A N 1
ATOM 703 C CA . PHE A 1 91 ? -21.867 -10.253 11.050 1.00 55.84 91 PHE A CA 1
ATOM 704 C C . PHE A 1 91 ? -20.359 -10.293 11.356 1.00 55.84 91 PHE A C 1
ATOM 706 O O . PHE A 1 91 ? -19.542 -9.638 10.709 1.00 55.84 91 PHE A O 1
ATOM 713 N N . SER A 1 92 ? -19.960 -11.127 12.323 1.00 53.22 92 SER A N 1
ATOM 714 C CA . SER A 1 92 ? -18.552 -11.411 12.635 1.00 53.22 92 SER A CA 1
ATOM 715 C C . SER A 1 92 ? -17.988 -12.498 11.707 1.00 53.22 92 SER A C 1
ATOM 717 O O . SER A 1 92 ? -18.470 -13.634 11.698 1.00 53.22 92 SER A O 1
ATOM 719 N N . ARG A 1 93 ? -16.926 -12.194 10.939 1.00 57.41 93 ARG A N 1
ATOM 720 C CA . ARG A 1 93 ? -16.163 -13.219 10.198 1.00 57.41 93 ARG A CA 1
ATOM 721 C C . ARG A 1 93 ? -15.350 -14.070 11.183 1.00 57.41 93 ARG A C 1
ATOM 723 O O . ARG A 1 93 ? -14.174 -13.812 11.411 1.00 57.41 93 ARG A O 1
ATOM 730 N N . ARG A 1 94 ? -15.917 -15.168 11.687 1.00 50.72 94 ARG A N 1
ATOM 731 C CA . ARG A 1 94 ? -15.098 -16.315 12.121 1.00 50.72 94 ARG A CA 1
ATOM 732 C C . ARG A 1 94 ? -14.672 -17.107 10.885 1.00 50.72 94 ARG A C 1
ATOM 734 O O . ARG A 1 94 ? -15.271 -18.130 10.565 1.00 50.72 94 ARG A O 1
ATOM 741 N N . ARG A 1 95 ? -13.638 -16.651 10.170 1.00 51.81 95 ARG A N 1
ATOM 742 C CA . ARG A 1 95 ? -12.905 -17.559 9.276 1.00 51.81 95 ARG A CA 1
ATOM 743 C C . ARG A 1 95 ? -11.954 -18.377 10.139 1.00 51.81 95 ARG A C 1
ATOM 745 O O . ARG A 1 95 ? -10.992 -17.860 10.692 1.00 51.81 95 ARG A O 1
ATOM 752 N N . ARG A 1 96 ? -12.286 -19.658 10.287 1.00 38.94 96 ARG A N 1
ATOM 753 C CA . ARG A 1 96 ? -11.391 -20.685 10.815 1.00 38.94 96 ARG A CA 1
ATOM 754 C C . ARG A 1 96 ? -10.160 -20.691 9.903 1.00 38.94 96 ARG A C 1
ATOM 756 O O . ARG A 1 96 ? -10.297 -20.981 8.719 1.00 38.94 96 ARG A O 1
ATOM 763 N N . ILE A 1 97 ? -9.001 -20.316 10.433 1.00 40.59 97 ILE A N 1
ATOM 764 C CA . ILE A 1 97 ? -7.719 -20.537 9.763 1.00 40.59 97 ILE A CA 1
ATOM 765 C C . ILE A 1 97 ? -7.603 -22.058 9.626 1.00 40.59 97 ILE A C 1
ATOM 767 O O . ILE A 1 97 ? -7.553 -22.764 10.634 1.00 40.59 97 ILE A O 1
ATOM 771 N N . ALA A 1 98 ? -7.672 -22.579 8.402 1.00 34.12 98 ALA A N 1
ATOM 772 C CA . ALA A 1 98 ? -7.301 -23.963 8.158 1.00 34.12 98 ALA A CA 1
ATOM 773 C C . ALA A 1 98 ? -5.779 -24.050 8.360 1.00 34.12 98 ALA A C 1
ATOM 775 O O . ALA A 1 98 ? -5.060 -23.256 7.747 1.00 34.12 98 ALA A O 1
ATOM 776 N N . PRO A 1 99 ? -5.266 -24.936 9.230 1.00 35.22 99 PRO A N 1
ATOM 777 C CA . PRO A 1 99 ? -3.831 -25.109 9.350 1.00 35.22 99 PRO A CA 1
ATOM 778 C C . PRO A 1 99 ? -3.293 -25.590 8.001 1.00 35.22 99 PRO A C 1
ATOM 780 O O . PRO A 1 99 ? -3.791 -26.566 7.434 1.00 35.22 99 PRO A O 1
ATOM 783 N N . TYR A 1 100 ? -2.286 -24.879 7.497 1.00 34.88 100 TYR A N 1
ATOM 784 C CA . TYR A 1 100 ? -1.447 -25.309 6.385 1.00 34.88 100 TYR A CA 1
ATOM 785 C C . TYR A 1 100 ? -0.979 -26.744 6.674 1.00 34.88 100 TYR A C 1
ATOM 787 O O . TYR A 1 100 ? -0.149 -26.977 7.550 1.00 34.88 100 TYR A O 1
ATOM 795 N N . SER A 1 101 ? -1.561 -27.721 5.985 1.00 43.81 101 SER A N 1
ATOM 796 C CA . SER A 1 101 ? -1.175 -29.128 6.055 1.00 43.81 101 SER A CA 1
ATOM 797 C C . SER A 1 101 ? -0.814 -29.567 4.643 1.00 43.81 101 SER A C 1
ATOM 799 O O . SER A 1 101 ? -1.688 -29.777 3.810 1.00 43.81 101 SER A O 1
ATOM 801 N N . GLY A 1 102 ? 0.491 -29.660 4.366 1.00 39.19 102 GLY A N 1
ATOM 802 C CA . GLY A 1 102 ? 0.990 -30.284 3.138 1.00 39.19 102 GLY A CA 1
ATOM 803 C C . GLY A 1 102 ? 2.104 -29.533 2.414 1.00 39.19 102 GLY A C 1
ATOM 804 O O . GLY A 1 102 ? 1.933 -29.165 1.259 1.00 39.19 102 GLY A O 1
ATOM 805 N N . LEU A 1 103 ? 3.271 -29.373 3.043 1.00 44.19 103 LEU A N 1
ATOM 806 C CA . LEU A 1 103 ? 4.526 -29.354 2.286 1.00 44.19 103 LEU A CA 1
ATOM 807 C C . LEU A 1 103 ? 4.971 -30.816 2.118 1.00 44.19 103 LEU A C 1
ATOM 809 O O . LEU A 1 103 ? 5.228 -31.471 3.133 1.00 44.19 103 LEU A O 1
ATOM 813 N N . PRO A 1 104 ? 5.061 -31.374 0.897 1.00 37.69 104 PRO A N 1
ATOM 814 C CA . PRO A 1 104 ? 5.739 -32.642 0.709 1.00 37.69 104 PRO A CA 1
ATOM 815 C C . PRO A 1 104 ? 7.236 -32.433 0.941 1.00 37.69 104 PRO A C 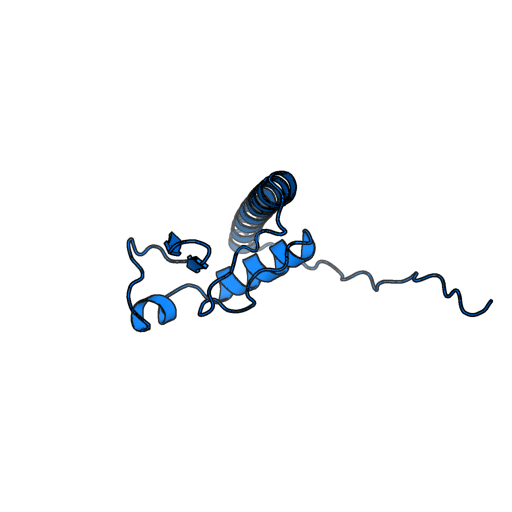1
ATOM 817 O O . PRO A 1 104 ? 7.942 -31.799 0.161 1.00 37.69 104 PRO A O 1
ATOM 820 N N . ASN A 1 105 ? 7.696 -32.994 2.052 1.00 40.88 105 ASN A N 1
ATOM 821 C CA . ASN A 1 105 ? 9.090 -33.247 2.357 1.00 40.88 105 ASN A CA 1
ATOM 822 C C . ASN A 1 105 ? 9.752 -33.984 1.175 1.00 40.88 105 ASN A C 1
ATOM 824 O O . ASN A 1 105 ? 9.438 -35.145 0.912 1.00 40.88 105 ASN A O 1
ATOM 828 N N . ARG A 1 106 ? 10.673 -33.324 0.469 1.00 41.59 106 ARG A N 1
ATOM 829 C CA . ARG A 1 106 ? 11.705 -34.002 -0.323 1.00 41.59 106 ARG A CA 1
ATOM 830 C C . ARG A 1 106 ? 13.070 -33.559 0.177 1.00 41.59 106 ARG A C 1
ATOM 832 O O . ARG A 1 106 ? 13.630 -32.563 -0.261 1.00 41.59 106 ARG A O 1
ATOM 839 N N . THR A 1 107 ? 13.558 -34.335 1.135 1.00 38.47 107 THR A N 1
ATOM 840 C CA . THR A 1 107 ? 14.970 -34.454 1.496 1.00 38.47 107 THR A CA 1
ATOM 841 C C . THR A 1 107 ? 15.633 -35.455 0.539 1.00 38.47 107 THR A C 1
ATOM 843 O O . THR A 1 107 ? 15.003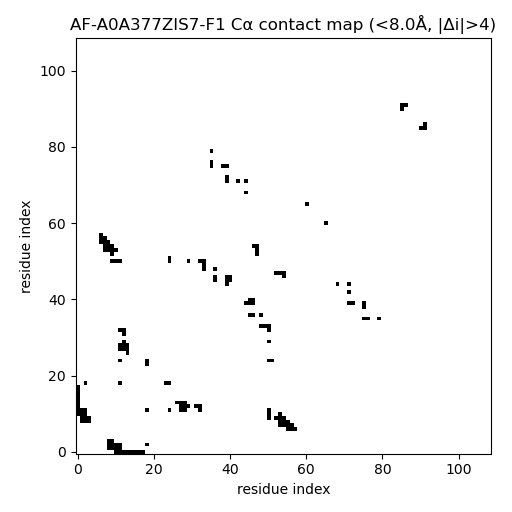 -36.453 0.197 1.00 38.47 107 THR A O 1
ATOM 846 N N . ALA A 1 108 ? 16.900 -35.203 0.195 1.00 34.81 108 ALA A N 1
ATOM 847 C CA . ALA A 1 108 ? 17.889 -36.135 -0.366 1.00 34.81 108 ALA A CA 1
ATOM 848 C C . ALA A 1 108 ? 17.624 -36.727 -1.768 1.00 34.81 108 ALA A C 1
ATOM 850 O O . ALA A 1 108 ? 16.869 -37.685 -1.922 1.00 34.81 108 ALA A O 1
ATOM 851 N N . LEU A 1 109 ? 18.336 -36.196 -2.769 1.00 38.50 109 LEU A N 1
ATOM 852 C CA . LEU A 1 109 ? 19.418 -36.866 -3.514 1.00 38.50 109 LEU A CA 1
ATOM 853 C C . LEU A 1 109 ? 20.180 -35.825 -4.346 1.00 38.50 109 LEU A C 1
ATOM 855 O O . LEU A 1 109 ? 19.509 -34.933 -4.909 1.00 38.50 109 LEU A O 1
#